Protein AF-A0A8B7JDW2-F1 (afdb_monomer_lite)

Structure (mmCIF, N/CA/C/O backbone):
data_AF-A0A8B7JDW2-F1
#
_entry.id   AF-A0A8B7JDW2-F1
#
loop_
_atom_site.group_PDB
_atom_site.id
_atom_site.type_symbol
_atom_site.label_atom_id
_atom_site.label_alt_id
_atom_site.label_comp_id
_atom_site.label_asym_id
_atom_site.label_entity_id
_atom_site.label_seq_id
_atom_site.pdbx_PDB_ins_code
_atom_site.Cartn_x
_atom_site.Cartn_y
_atom_site.Cartn_z
_atom_site.occupancy
_atom_site.B_iso_or_equiv
_atom_site.auth_seq_id
_atom_site.auth_comp_id
_atom_site.auth_asym_id
_atom_site.auth_atom_id
_atom_site.pdbx_PDB_model_num
ATOM 1 N N . MET A 1 1 ? 22.656 -20.714 40.664 1.00 52.75 1 MET A N 1
ATOM 2 C CA . MET A 1 1 ? 22.458 -19.448 39.926 1.00 52.75 1 MET A CA 1
ATOM 3 C C . MET A 1 1 ? 22.706 -19.731 38.458 1.00 52.75 1 MET A C 1
ATOM 5 O O . MET A 1 1 ? 23.852 -19.693 38.057 1.00 52.75 1 MET A O 1
ATOM 9 N N . ASN A 1 2 ? 21.692 -20.172 37.716 1.00 46.38 2 ASN A N 1
ATOM 10 C CA . ASN A 1 2 ? 21.763 -20.427 36.275 1.00 46.38 2 ASN A CA 1
ATOM 11 C C . ASN A 1 2 ? 20.364 -20.813 35.775 1.00 46.38 2 ASN A C 1
ATOM 13 O O . ASN A 1 2 ? 19.569 -21.358 36.537 1.00 46.38 2 ASN A O 1
ATOM 17 N N . SER A 1 3 ? 20.106 -20.519 34.502 1.00 46.62 3 SER A N 1
ATOM 18 C CA . SER A 1 3 ? 18.960 -20.930 33.669 1.00 46.62 3 SER A CA 1
ATOM 19 C C . SER A 1 3 ? 17.754 -19.994 33.531 1.00 46.62 3 SER A C 1
ATOM 21 O O . SER A 1 3 ? 17.095 -20.073 32.501 1.00 46.62 3 SER A O 1
ATOM 23 N N . LEU A 1 4 ? 17.486 -19.046 34.438 1.00 48.91 4 LEU A N 1
ATOM 24 C CA . LEU A 1 4 ? 16.345 -18.120 34.251 1.00 48.91 4 LEU A CA 1
ATOM 25 C C . LEU A 1 4 ? 16.654 -16.892 33.376 1.00 48.91 4 LEU A C 1
ATOM 27 O O . LEU A 1 4 ? 15.745 -16.321 32.783 1.00 48.91 4 LEU A O 1
A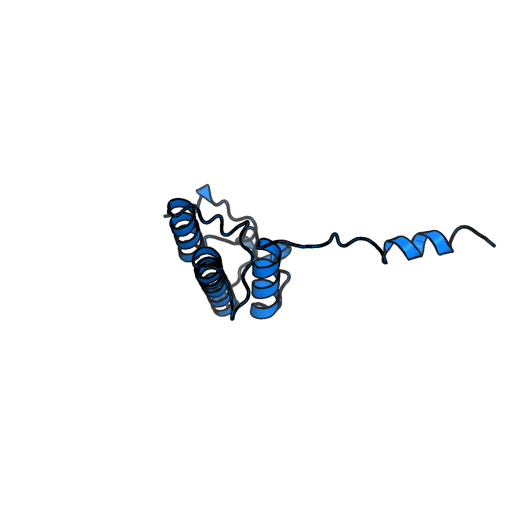TOM 31 N N . LEU A 1 5 ? 17.926 -16.515 33.223 1.00 47.38 5 LEU A N 1
ATOM 32 C CA . LEU A 1 5 ? 18.311 -15.360 32.397 1.00 47.38 5 LEU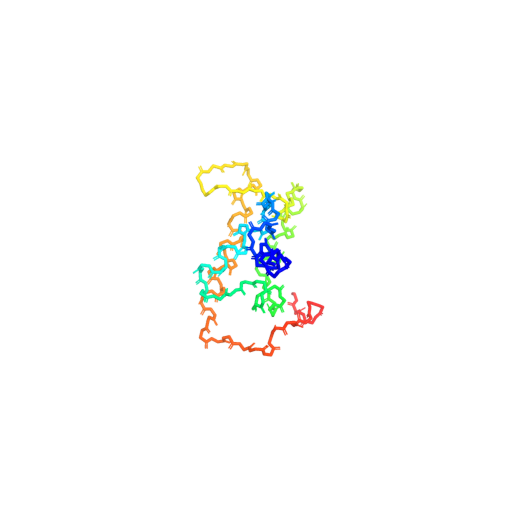 A CA 1
ATOM 33 C C . LEU A 1 5 ? 18.417 -15.678 30.896 1.00 47.38 5 LEU A C 1
ATOM 35 O O . LEU A 1 5 ? 18.497 -14.761 30.086 1.00 47.38 5 LEU A O 1
ATOM 39 N N . ALA A 1 6 ? 18.356 -16.953 30.500 1.00 45.66 6 ALA A N 1
ATOM 40 C CA . ALA A 1 6 ? 18.406 -17.343 29.089 1.00 45.66 6 ALA A CA 1
ATOM 41 C C . ALA A 1 6 ? 17.050 -17.199 28.367 1.00 45.66 6 ALA A C 1
ATOM 43 O O . ALA A 1 6 ? 17.015 -17.105 27.144 1.00 45.66 6 ALA A O 1
ATOM 44 N N . LEU A 1 7 ? 15.934 -17.128 29.102 1.00 45.38 7 LEU A N 1
ATOM 45 C CA . LEU A 1 7 ? 14.593 -16.977 28.517 1.00 45.38 7 LEU A CA 1
ATOM 46 C C . LEU A 1 7 ? 14.227 -15.522 28.186 1.00 45.38 7 LEU A C 1
ATOM 48 O O . LEU A 1 7 ? 13.323 -15.288 27.390 1.00 45.38 7 LEU A O 1
ATOM 52 N N . ALA A 1 8 ? 14.958 -14.540 28.725 1.00 45.28 8 ALA A N 1
ATOM 53 C CA . ALA A 1 8 ? 14.753 -13.127 28.399 1.00 45.28 8 ALA A CA 1
ATOM 54 C C . ALA A 1 8 ? 15.445 -12.698 27.088 1.00 45.28 8 ALA A C 1
ATOM 56 O O . ALA A 1 8 ? 15.109 -11.659 26.522 1.00 45.28 8 ALA A O 1
ATOM 57 N N . ALA A 1 9 ? 16.374 -13.505 26.564 1.00 44.00 9 ALA A N 1
ATOM 58 C CA . ALA A 1 9 ? 17.123 -13.198 25.342 1.00 44.00 9 ALA A CA 1
ATOM 59 C C . ALA A 1 9 ? 16.398 -13.596 24.040 1.00 44.00 9 ALA A C 1
ATOM 61 O O . ALA A 1 9 ? 16.884 -13.289 22.953 1.00 44.00 9 ALA A O 1
ATOM 62 N N . LEU A 1 10 ? 15.216 -14.219 24.116 1.00 47.09 10 LEU A N 1
ATOM 63 C CA . LEU A 1 10 ? 14.396 -14.508 22.930 1.00 47.09 10 LEU A CA 1
ATOM 64 C C . LEU A 1 10 ? 13.641 -13.280 22.391 1.00 47.09 10 LEU A C 1
ATOM 66 O O . LEU A 1 10 ? 13.083 -13.343 21.301 1.00 47.09 10 LEU A O 1
ATOM 70 N N . PHE A 1 11 ? 13.684 -12.142 23.090 1.00 50.97 11 PHE A N 1
ATOM 71 C CA . PHE A 1 11 ? 13.132 -10.875 22.595 1.00 50.97 11 PHE A CA 1
ATOM 72 C C . PHE A 1 11 ? 14.153 -9.971 21.881 1.00 50.97 11 PHE A C 1
ATOM 74 O O . PHE A 1 11 ? 13.801 -8.864 21.484 1.00 50.97 11 PHE A O 1
ATOM 81 N N . ALA A 1 12 ? 15.394 -10.430 21.669 1.00 49.12 12 ALA A N 1
ATOM 82 C CA . ALA A 1 12 ? 16.469 -9.596 21.118 1.00 49.12 12 ALA A CA 1
ATOM 83 C C . ALA A 1 12 ? 16.998 -10.013 19.728 1.00 49.12 12 ALA A C 1
ATOM 85 O O . ALA A 1 12 ? 17.901 -9.360 19.215 1.00 49.12 12 ALA A O 1
ATOM 86 N N . GLY A 1 13 ? 16.467 -11.055 19.077 1.00 48.47 13 GLY A N 1
ATOM 87 C CA . GLY A 1 13 ? 17.114 -11.592 17.869 1.00 48.47 13 GLY A CA 1
ATOM 88 C C . GLY A 1 13 ? 16.193 -12.317 16.900 1.00 48.47 13 GLY A C 1
ATOM 89 O O . GLY A 1 13 ? 16.398 -13.497 16.639 1.00 48.47 13 GLY A O 1
ATOM 90 N N . GLY A 1 14 ? 15.177 -11.640 16.361 1.00 48.59 14 GLY A N 1
ATOM 91 C CA . GLY A 1 14 ? 14.231 -12.330 15.484 1.00 48.59 14 GLY A CA 1
ATOM 92 C C . GLY A 1 14 ? 13.258 -11.464 14.699 1.00 48.59 14 GLY A C 1
ATOM 93 O O . GLY A 1 14 ? 12.088 -11.814 14.619 1.00 48.59 14 GLY A O 1
ATOM 94 N N . MET A 1 15 ? 13.705 -10.372 14.078 1.00 38.59 15 MET A N 1
ATOM 95 C CA . MET A 1 15 ? 13.065 -9.933 12.835 1.00 38.59 15 MET A CA 1
ATOM 96 C C . MET A 1 15 ? 14.109 -9.989 11.733 1.00 38.59 15 MET A C 1
ATOM 98 O O . MET A 1 15 ? 14.965 -9.120 11.594 1.00 38.59 15 MET A O 1
ATOM 102 N N . VAL A 1 16 ? 14.042 -11.125 11.040 1.00 43.00 16 VAL A N 1
ATOM 103 C CA . VAL A 1 16 ? 14.476 -11.397 9.672 1.00 43.00 16 VAL A CA 1
ATOM 104 C C . VAL A 1 16 ? 14.718 -10.109 8.903 1.00 43.00 16 VAL A C 1
ATOM 106 O O . VAL A 1 16 ? 13.874 -9.217 8.904 1.00 43.00 16 VAL A O 1
ATOM 109 N N . ALA A 1 17 ? 15.849 -10.029 8.215 1.00 35.12 17 ALA A N 1
ATOM 110 C CA . ALA A 1 17 ? 16.124 -8.942 7.300 1.00 35.12 17 ALA A CA 1
ATOM 111 C C . ALA A 1 17 ? 14.951 -8.784 6.308 1.00 35.12 17 ALA A C 1
ATOM 113 O O . ALA A 1 17 ? 14.821 -9.576 5.376 1.00 35.12 17 ALA A O 1
ATOM 114 N N . VAL A 1 18 ? 14.069 -7.797 6.509 1.00 44.81 18 VAL A N 1
ATOM 115 C CA . VAL A 1 18 ? 12.964 -7.528 5.577 1.00 44.81 18 VAL A CA 1
ATOM 116 C C . VAL A 1 18 ? 13.533 -6.697 4.437 1.00 44.81 18 VAL A C 1
ATOM 118 O O . VAL A 1 18 ? 13.402 -5.479 4.389 1.00 44.81 18 VAL A O 1
ATOM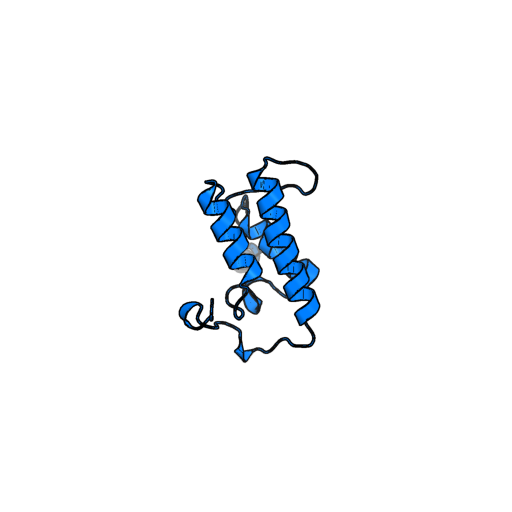 121 N N . HIS A 1 19 ? 14.209 -7.379 3.522 1.00 43.19 19 HIS A N 1
ATOM 122 C CA . HIS A 1 19 ? 14.583 -6.839 2.221 1.00 43.19 19 HIS A CA 1
ATOM 123 C C . HIS A 1 19 ? 13.412 -7.026 1.233 1.00 43.19 19 HIS A C 1
ATOM 125 O O . HIS A 1 19 ? 13.599 -7.673 0.209 1.00 43.19 19 HIS A O 1
ATOM 131 N N . GLY A 1 20 ? 12.189 -6.535 1.523 1.00 48.91 20 GLY A N 1
ATOM 132 C CA . GLY A 1 20 ? 11.065 -6.698 0.572 1.00 48.91 20 GLY A CA 1
ATOM 133 C C . GLY A 1 20 ? 10.050 -5.549 0.424 1.00 48.91 20 GLY A C 1
ATOM 134 O O . GLY A 1 20 ? 9.585 -4.996 1.419 1.00 48.91 20 GLY A O 1
ATOM 135 N N . ASN A 1 21 ? 9.646 -5.303 -0.833 1.00 72.69 21 ASN A N 1
ATOM 136 C CA . ASN A 1 21 ? 8.545 -4.468 -1.366 1.00 72.69 21 ASN A CA 1
ATOM 137 C C . ASN A 1 21 ? 7.226 -4.427 -0.560 1.00 72.69 21 ASN A C 1
ATOM 139 O O . ASN A 1 21 ? 6.567 -3.397 -0.488 1.00 72.69 21 ASN A O 1
ATOM 143 N N . LEU A 1 22 ? 6.830 -5.531 0.080 1.00 83.75 22 LEU A N 1
ATOM 144 C CA . LEU A 1 22 ? 5.559 -5.603 0.801 1.00 83.75 22 LEU A CA 1
ATOM 145 C C . LEU A 1 22 ? 5.720 -4.956 2.178 1.00 83.75 22 LEU A C 1
ATOM 147 O O . LEU A 1 22 ? 4.763 -4.443 2.757 1.00 83.75 22 LEU A O 1
ATOM 151 N N . GLY A 1 23 ? 6.957 -4.951 2.683 1.00 85.62 23 GLY A N 1
ATOM 152 C CA . GLY A 1 23 ? 7.354 -4.216 3.872 1.00 85.62 23 GLY A CA 1
ATOM 153 C C . GLY A 1 23 ? 7.244 -2.706 3.675 1.00 85.62 23 GLY A C 1
ATOM 154 O O . GLY A 1 23 ? 6.831 -2.015 4.605 1.00 85.62 23 GLY A O 1
ATOM 155 N N . ASP A 1 24 ? 7.537 -2.196 2.474 1.00 85.88 24 ASP A N 1
ATOM 156 C CA . ASP A 1 24 ? 7.400 -0.768 2.163 1.00 85.88 24 ASP A CA 1
ATOM 157 C C . ASP A 1 24 ? 5.923 -0.350 2.148 1.00 85.88 24 ASP A C 1
ATOM 159 O O . ASP A 1 24 ? 5.556 0.622 2.818 1.00 85.88 24 ASP A O 1
ATOM 163 N N . LEU A 1 25 ? 5.049 -1.147 1.523 1.00 89.94 25 LEU A N 1
ATOM 164 C CA . LEU A 1 25 ? 3.600 -0.945 1.602 1.00 89.94 25 LEU A CA 1
ATOM 165 C C . LEU A 1 25 ? 3.079 -1.039 3.046 1.00 89.94 25 LEU A C 1
ATOM 167 O O . LEU A 1 25 ? 2.318 -0.179 3.498 1.00 89.94 25 LEU A O 1
ATOM 171 N N . GLN A 1 26 ? 3.494 -2.063 3.800 1.00 92.38 26 GLN A N 1
ATOM 172 C CA . GLN A 1 26 ? 3.106 -2.232 5.203 1.00 92.38 26 GLN A CA 1
ATOM 173 C C . GLN A 1 26 ? 3.506 -1.016 6.045 1.00 92.38 26 GLN A C 1
ATOM 175 O O . GLN A 1 26 ? 2.694 -0.540 6.847 1.00 92.38 26 GLN A O 1
ATOM 180 N N . ARG A 1 27 ? 4.739 -0.523 5.879 1.00 91.44 27 ARG A N 1
ATOM 181 C CA . ARG A 1 27 ? 5.246 0.665 6.574 1.00 91.44 27 ARG A CA 1
ATOM 182 C C . ARG A 1 27 ? 4.399 1.879 6.215 1.00 91.44 27 ARG A C 1
ATOM 184 O O . ARG A 1 27 ? 3.838 2.503 7.113 1.00 91.44 27 ARG A O 1
ATOM 191 N N . MET A 1 28 ? 4.208 2.129 4.920 1.00 92.12 28 MET A N 1
ATOM 192 C CA . MET A 1 28 ? 3.437 3.263 4.418 1.00 92.12 28 MET A CA 1
ATOM 193 C C . MET A 1 28 ? 2.004 3.272 4.953 1.00 92.12 28 MET A C 1
ATOM 195 O O . MET A 1 28 ? 1.539 4.300 5.448 1.00 92.12 28 MET A O 1
ATOM 199 N N . ILE A 1 29 ? 1.298 2.138 4.903 1.00 94.00 29 ILE A N 1
ATOM 200 C CA . ILE A 1 29 ? -0.061 2.034 5.447 1.00 94.00 29 ILE A CA 1
ATOM 201 C C . ILE A 1 29 ? -0.042 2.265 6.960 1.00 94.00 29 ILE A C 1
ATOM 203 O O . ILE A 1 29 ? -0.895 2.996 7.466 1.00 94.00 29 ILE A O 1
ATOM 207 N N . THR A 1 30 ? 0.906 1.669 7.687 1.00 95.19 30 THR A N 1
ATOM 208 C CA . THR A 1 30 ? 0.970 1.786 9.153 1.00 95.19 30 THR A CA 1
ATOM 209 C C . THR A 1 30 ? 1.176 3.236 9.584 1.00 95.19 30 THR A C 1
ATOM 211 O O . THR A 1 30 ? 0.415 3.736 10.411 1.00 95.19 30 THR A O 1
ATOM 214 N N . GLU A 1 31 ? 2.130 3.934 8.969 1.00 93.88 31 GLU A N 1
ATOM 215 C CA . GLU A 1 31 ? 2.411 5.353 9.223 1.00 93.88 31 GLU A CA 1
ATOM 216 C C . GLU A 1 31 ? 1.226 6.244 8.835 1.00 93.88 31 GLU A C 1
ATOM 218 O O . GLU A 1 31 ? 0.813 7.121 9.590 1.00 93.88 31 GLU A O 1
ATOM 223 N N . THR A 1 32 ? 0.626 5.984 7.675 1.00 93.25 32 THR A N 1
ATOM 224 C CA . THR A 1 32 ? -0.452 6.812 7.124 1.00 93.25 32 THR A CA 1
ATOM 225 C C . THR A 1 32 ? -1.768 6.666 7.895 1.00 93.25 32 THR A C 1
ATOM 227 O O . THR A 1 32 ? -2.563 7.606 7.960 1.00 93.25 32 THR A O 1
ATOM 230 N N . THR A 1 33 ? -2.034 5.480 8.446 1.00 94.06 33 THR A N 1
ATOM 231 C CA . THR A 1 33 ? -3.313 5.150 9.096 1.00 94.06 33 THR A CA 1
ATOM 232 C C . THR A 1 33 ? -3.244 5.118 10.621 1.00 94.06 33 THR A C 1
ATOM 234 O O . THR A 1 33 ? -4.292 5.056 11.265 1.00 94.06 33 THR A O 1
ATOM 237 N N . GLY A 1 34 ? -2.040 5.114 11.202 1.00 95.25 34 GLY A N 1
ATOM 238 C CA . GLY A 1 34 ? -1.825 4.964 12.642 1.00 95.25 34 GLY A CA 1
ATOM 239 C C . GLY A 1 34 ? -2.239 3.595 13.195 1.00 95.25 34 GLY A C 1
ATOM 240 O O . GLY A 1 34 ? -2.501 3.472 14.390 1.00 95.25 34 GLY A O 1
ATOM 241 N N . ARG A 1 35 ? -2.368 2.566 12.345 1.00 93.94 35 ARG A N 1
ATOM 242 C CA . ARG A 1 35 ? -2.797 1.213 12.739 1.00 93.94 35 ARG A CA 1
ATOM 243 C C . ARG A 1 35 ? -1.904 0.150 12.105 1.00 93.94 35 ARG A C 1
ATOM 245 O O . ARG A 1 35 ? -1.512 0.325 10.954 1.00 93.94 35 ARG A O 1
ATOM 252 N N . PRO A 1 36 ? -1.644 -0.985 12.782 1.00 94.81 36 PRO A N 1
ATOM 253 C CA . PRO A 1 36 ? -0.844 -2.062 12.204 1.00 94.81 36 PRO A CA 1
ATOM 254 C C . PRO A 1 36 ? -1.447 -2.565 10.885 1.00 94.81 36 PRO A C 1
ATOM 256 O O . PRO A 1 36 ? -2.544 -3.137 10.878 1.00 94.81 36 PRO A O 1
ATOM 259 N N . ALA A 1 37 ? -0.735 -2.364 9.769 1.00 93.50 37 ALA A N 1
ATOM 260 C CA . ALA A 1 37 ? -1.295 -2.604 8.439 1.00 93.50 37 ALA A CA 1
ATOM 261 C C . ALA A 1 37 ? -1.728 -4.057 8.216 1.00 93.50 37 ALA A C 1
ATOM 263 O O . ALA A 1 37 ? -2.826 -4.309 7.724 1.00 93.50 37 ALA A O 1
ATOM 264 N N . VAL A 1 38 ? -0.909 -5.016 8.654 1.00 91.69 38 VAL A N 1
ATOM 265 C CA . VAL A 1 38 ? -1.195 -6.449 8.494 1.00 91.69 38 VAL A CA 1
ATOM 266 C C . VAL A 1 38 ? -2.478 -6.851 9.229 1.00 91.69 38 VAL A C 1
ATOM 268 O O . VAL A 1 38 ? -3.305 -7.574 8.683 1.00 91.69 38 VAL A O 1
ATOM 271 N N . LEU A 1 39 ? -2.693 -6.339 10.443 1.00 91.06 39 LEU A N 1
ATOM 272 C CA . LEU A 1 39 ? -3.836 -6.728 11.278 1.00 91.06 39 LEU A CA 1
ATOM 273 C C . LEU A 1 39 ? -5.151 -6.065 10.853 1.00 91.06 39 LEU A C 1
ATOM 275 O O . LEU A 1 39 ? -6.231 -6.613 11.084 1.00 91.06 39 LEU A O 1
ATOM 279 N N . HIS A 1 40 ? -5.074 -4.865 10.279 1.00 92.38 40 HIS A N 1
ATOM 280 C CA . HIS A 1 40 ? -6.255 -4.060 9.976 1.00 92.38 40 HIS A CA 1
ATOM 281 C C . HIS A 1 40 ? -6.610 -4.018 8.495 1.00 92.38 40 HIS A C 1
ATOM 283 O O . HIS A 1 40 ? -7.794 -3.900 8.187 1.00 92.38 40 HIS A O 1
ATOM 289 N N . TYR A 1 41 ? -5.623 -4.117 7.602 1.00 91.44 41 TYR A N 1
ATOM 290 C CA . TYR A 1 41 ? -5.789 -3.787 6.187 1.00 91.44 41 TYR A CA 1
ATOM 291 C C . TYR A 1 41 ? -5.396 -4.899 5.208 1.00 91.44 41 TYR A C 1
ATOM 293 O O . TYR A 1 41 ? -5.859 -4.847 4.074 1.00 91.44 41 TYR A O 1
ATOM 301 N N . ALA A 1 42 ? -4.654 -5.940 5.622 1.00 88.19 42 ALA A N 1
ATOM 302 C CA . ALA A 1 42 ? -4.238 -7.029 4.718 1.00 88.19 42 ALA A CA 1
ATOM 303 C C . ALA A 1 42 ? -5.408 -7.710 3.983 1.00 88.19 42 ALA A C 1
ATOM 305 O O . ALA A 1 42 ? -5.282 -8.101 2.826 1.00 88.19 42 ALA A O 1
ATOM 306 N N . PHE A 1 43 ? -6.564 -7.813 4.643 1.00 86.81 43 PHE A N 1
ATOM 307 C CA . PHE A 1 43 ? -7.779 -8.414 4.087 1.00 86.81 43 PHE A CA 1
ATOM 308 C C . PHE A 1 43 ? -8.993 -7.496 4.261 1.00 86.81 43 PHE A C 1
ATOM 310 O O . PHE A 1 43 ? -10.084 -7.956 4.598 1.00 86.81 43 PHE A O 1
ATOM 317 N N . TYR A 1 44 ? -8.797 -6.183 4.135 1.00 88.56 44 TYR A N 1
ATOM 318 C CA . TYR A 1 44 ? -9.853 -5.212 4.402 1.00 88.56 44 TYR A CA 1
ATOM 319 C C . TYR A 1 44 ? -10.618 -4.823 3.138 1.00 88.56 44 TYR A C 1
ATOM 321 O O . TYR A 1 44 ? -10.088 -4.128 2.275 1.00 88.56 44 TYR A O 1
ATOM 329 N N . GLY A 1 45 ? -11.887 -5.227 3.061 1.00 85.19 45 GLY A N 1
ATOM 330 C CA . GLY A 1 45 ? -12.804 -4.826 1.991 1.00 85.19 45 GLY A CA 1
ATOM 331 C C . GLY A 1 45 ? -12.272 -5.048 0.564 1.00 85.19 45 GLY A C 1
ATOM 332 O O . GLY A 1 45 ? -11.518 -5.982 0.276 1.00 85.19 45 GLY A O 1
ATOM 333 N N . CYS A 1 46 ? -12.684 -4.158 -0.340 1.00 81.75 46 CYS A N 1
ATOM 334 C CA . CYS A 1 46 ? -12.332 -4.173 -1.759 1.00 81.75 46 CYS A CA 1
ATOM 335 C C . CYS A 1 46 ? -11.626 -2.864 -2.118 1.00 81.75 46 CYS A C 1
ATOM 337 O O . CYS A 1 46 ? -12.218 -1.793 -1.989 1.00 81.75 46 CYS A O 1
ATOM 339 N N . CYS A 1 47 ? -10.377 -2.942 -2.571 1.00 83.50 47 CYS A N 1
ATOM 340 C CA . CYS A 1 47 ? -9.572 -1.784 -2.950 1.00 83.50 47 CYS A CA 1
ATOM 341 C C . CYS A 1 47 ? -9.371 -1.801 -4.467 1.00 83.50 47 CYS A C 1
ATOM 343 O O . CYS A 1 47 ? -8.246 -1.896 -4.942 1.00 83.50 47 CYS A O 1
ATOM 345 N N . GLN A 1 48 ? -10.476 -1.702 -5.214 1.00 85.00 48 GLN A N 1
ATOM 346 C CA . GLN A 1 48 ? -10.517 -1.886 -6.673 1.00 85.00 48 GLN A CA 1
ATOM 347 C C . GLN A 1 48 ? -9.443 -1.085 -7.417 1.00 85.00 48 GLN A C 1
ATOM 349 O O . GLN A 1 48 ? -8.818 -1.601 -8.334 1.00 85.00 48 GLN A O 1
ATOM 354 N N . GLN A 1 49 ? -9.200 0.164 -7.006 1.00 88.56 49 GLN A N 1
ATOM 355 C CA . GLN A 1 49 ? -8.199 1.013 -7.648 1.00 88.56 49 GLN A CA 1
ATOM 356 C C . GLN A 1 49 ? -6.775 0.459 -7.497 1.00 88.56 49 GLN A C 1
ATOM 358 O O . GLN A 1 49 ? -5.992 0.554 -8.438 1.00 88.56 49 GLN A O 1
ATOM 363 N N . HIS A 1 50 ? -6.446 -0.101 -6.330 1.00 90.69 50 HIS A N 1
ATOM 364 C CA . HIS A 1 50 ? -5.143 -0.716 -6.063 1.00 90.69 50 HIS A CA 1
ATOM 365 C C . HIS A 1 50 ? -5.021 -2.060 -6.776 1.00 90.69 50 HIS A C 1
ATOM 367 O O . HIS A 1 50 ? -4.037 -2.271 -7.480 1.00 90.69 50 HIS A O 1
ATOM 373 N N . ASP A 1 51 ? -6.062 -2.894 -6.685 1.00 87.56 51 ASP A N 1
ATOM 374 C CA . ASP A 1 51 ? -6.130 -4.193 -7.363 1.00 87.56 51 ASP A CA 1
ATOM 375 C C . ASP A 1 51 ? -5.927 -4.007 -8.889 1.00 87.56 51 ASP A C 1
ATOM 377 O O . ASP A 1 51 ? -5.055 -4.634 -9.489 1.00 87.56 51 ASP A O 1
ATOM 381 N N . ALA A 1 52 ? -6.617 -3.037 -9.505 1.00 91.31 52 ALA A N 1
ATOM 382 C CA . ALA A 1 52 ? -6.460 -2.703 -10.924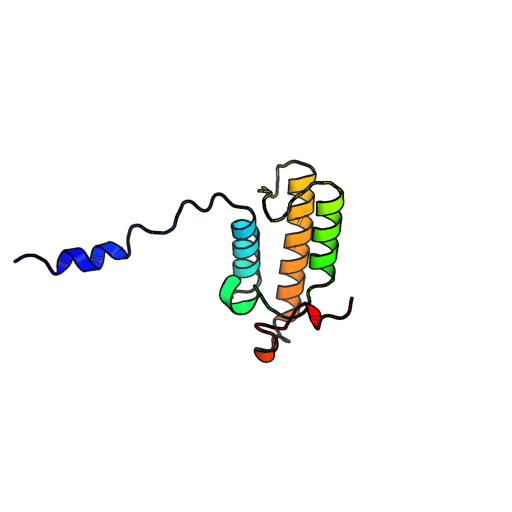 1.00 91.31 52 ALA A CA 1
ATOM 383 C C . ALA A 1 52 ? -5.068 -2.143 -11.279 1.00 91.31 52 ALA A C 1
ATOM 385 O O . ALA A 1 52 ? -4.555 -2.408 -12.368 1.00 91.31 52 ALA A O 1
ATOM 386 N N . CYS A 1 53 ? -4.455 -1.368 -10.378 1.00 93.06 53 CYS A N 1
ATOM 387 C CA . CYS A 1 53 ? -3.112 -0.816 -10.569 1.00 93.06 53 CYS A CA 1
ATOM 388 C C . CYS A 1 53 ? -2.064 -1.936 -10.609 1.00 93.06 53 CYS A C 1
ATOM 390 O O . CYS A 1 53 ? -1.256 -2.008 -11.536 1.00 93.06 53 CYS A O 1
ATOM 392 N N . TYR A 1 54 ? -2.139 -2.865 -9.652 1.00 91.00 54 TYR A N 1
ATOM 393 C CA . TYR A 1 54 ? -1.270 -4.038 -9.596 1.00 91.00 54 TYR A CA 1
ATOM 394 C C . TYR A 1 54 ? -1.461 -4.950 -10.813 1.00 91.00 54 TYR A C 1
ATOM 396 O O . TYR A 1 54 ? -0.476 -5.375 -11.414 1.00 91.00 54 TYR A O 1
ATOM 404 N N . ASP A 1 55 ? -2.703 -5.189 -11.240 1.00 91.94 55 ASP A N 1
ATOM 405 C CA . ASP A 1 55 ? -2.978 -5.952 -12.461 1.00 91.94 55 ASP A CA 1
ATOM 406 C C . ASP A 1 55 ? -2.392 -5.274 -13.709 1.00 91.94 55 ASP A C 1
ATOM 408 O O . ASP A 1 55 ? -1.894 -5.942 -14.617 1.00 91.94 55 ASP A O 1
ATOM 412 N N . GLY A 1 56 ? -2.428 -3.940 -13.773 1.00 94.38 56 GLY A N 1
ATOM 413 C CA . GLY A 1 56 ? -1.758 -3.155 -14.811 1.00 94.38 56 GLY A CA 1
ATOM 414 C C . GLY A 1 56 ? -0.252 -3.409 -14.845 1.00 94.38 56 GLY A C 1
ATOM 415 O O . GLY A 1 56 ? 0.296 -3.725 -15.899 1.00 94.38 56 GLY A O 1
ATOM 416 N N . LEU A 1 57 ? 0.402 -3.348 -13.687 1.00 93.69 57 LEU A N 1
ATOM 417 C CA . LEU A 1 57 ? 1.841 -3.584 -13.556 1.00 93.69 57 LEU A CA 1
ATOM 418 C C . LEU A 1 57 ? 2.253 -5.002 -13.950 1.00 93.69 57 LEU A C 1
ATOM 420 O O . LEU A 1 57 ? 3.229 -5.176 -14.686 1.00 93.69 57 LEU A O 1
ATOM 424 N N . LEU A 1 58 ? 1.463 -6.005 -13.564 1.00 92.88 58 LEU A N 1
ATOM 425 C CA . LEU A 1 58 ? 1.717 -7.395 -13.938 1.00 92.88 58 LEU A CA 1
ATOM 426 C C . LEU A 1 58 ? 1.701 -7.598 -15.461 1.00 92.88 58 LEU A C 1
ATOM 428 O O . LEU A 1 58 ? 2.533 -8.344 -15.983 1.00 92.88 58 LEU A O 1
ATOM 432 N N . ARG A 1 59 ? 0.837 -6.886 -16.205 1.00 93.19 59 ARG A N 1
ATOM 433 C CA . ARG A 1 59 ? 0.831 -6.924 -17.685 1.00 93.19 59 ARG A CA 1
ATOM 434 C C . ARG A 1 59 ? 2.134 -6.398 -18.297 1.00 93.19 59 ARG A C 1
ATOM 436 O O . ARG A 1 59 ? 2.522 -6.849 -19.371 1.00 93.19 59 ARG A O 1
ATOM 443 N N . HIS A 1 60 ? 2.832 -5.505 -17.599 1.00 92.88 60 HIS A N 1
ATOM 444 C CA . HIS A 1 60 ? 4.142 -4.976 -17.987 1.00 92.88 60 HIS A CA 1
ATOM 445 C C . HIS A 1 60 ? 5.322 -5.757 -17.389 1.00 92.88 60 HIS A C 1
ATOM 447 O O . HIS A 1 60 ? 6.461 -5.307 -17.484 1.00 92.88 60 HIS A O 1
ATOM 453 N N . ARG A 1 61 ? 5.074 -6.943 -16.813 1.00 92.12 61 ARG A N 1
ATOM 454 C CA . ARG A 1 61 ? 6.079 -7.776 -16.127 1.00 92.12 61 ARG A CA 1
ATOM 455 C C . ARG A 1 61 ? 6.718 -7.099 -14.908 1.00 92.12 61 ARG A C 1
ATOM 457 O O . ARG A 1 61 ? 7.811 -7.483 -14.506 1.00 92.12 61 ARG A O 1
ATOM 464 N N . CYS A 1 62 ? 6.025 -6.136 -14.307 1.00 91.12 62 CYS A N 1
ATOM 465 C CA . CYS A 1 62 ? 6.389 -5.577 -13.014 1.00 91.12 62 CYS A CA 1
ATOM 466 C C . CYS A 1 62 ? 5.614 -6.332 -11.928 1.00 91.12 62 CYS A C 1
ATOM 468 O O . CYS A 1 62 ? 4.385 -6.252 -11.866 1.00 91.12 62 CYS A O 1
ATOM 470 N N . ASP A 1 63 ? 6.312 -7.063 -11.062 1.00 88.62 63 ASP A N 1
ATOM 471 C CA . ASP A 1 63 ? 5.689 -7.657 -9.880 1.00 88.62 63 ASP A CA 1
ATOM 472 C C . ASP A 1 63 ? 5.799 -6.669 -8.717 1.00 88.62 63 ASP A C 1
ATOM 474 O O . ASP A 1 63 ? 6.771 -6.686 -7.967 1.00 88.62 63 ASP A O 1
ATOM 478 N N . ALA A 1 64 ? 4.798 -5.796 -8.564 1.00 86.50 64 ALA A N 1
ATOM 479 C CA . ALA A 1 64 ? 4.759 -4.796 -7.491 1.00 86.50 64 ALA A CA 1
ATOM 480 C C . ALA A 1 64 ? 4.900 -5.421 -6.090 1.00 86.50 64 ALA A C 1
ATOM 482 O O . ALA A 1 64 ? 5.454 -4.801 -5.190 1.00 86.50 64 ALA A O 1
ATOM 483 N N . LYS A 1 65 ? 4.490 -6.693 -5.933 1.00 86.25 65 LYS A N 1
ATOM 484 C CA . LYS A 1 65 ? 4.683 -7.491 -4.712 1.00 86.25 65 LYS A CA 1
ATOM 485 C C . LYS A 1 65 ? 6.092 -8.077 -4.582 1.00 86.25 65 LYS A C 1
ATOM 487 O O . LYS A 1 65 ? 6.333 -8.904 -3.694 1.00 86.25 65 LYS A O 1
ATOM 492 N N . ARG A 1 66 ? 7.033 -7.674 -5.435 1.00 86.19 66 ARG A N 1
ATOM 493 C CA . ARG A 1 66 ? 8.476 -7.978 -5.394 1.00 86.19 66 ARG A CA 1
ATOM 494 C C . ARG A 1 66 ? 9.362 -6.738 -5.550 1.00 86.19 66 ARG A C 1
ATOM 496 O O . ARG A 1 66 ? 10.471 -6.756 -5.022 1.00 86.19 66 ARG A O 1
ATOM 503 N N . GLU A 1 67 ? 8.860 -5.663 -6.153 1.00 83.38 67 GLU A N 1
ATOM 504 C CA . GLU A 1 67 ? 9.608 -4.430 -6.440 1.00 83.38 67 GLU A CA 1
ATOM 505 C C . GLU A 1 67 ? 9.900 -3.545 -5.222 1.00 83.38 67 GLU A C 1
ATOM 507 O O . GLU A 1 67 ? 9.002 -2.964 -4.618 1.00 83.38 67 GLU A O 1
ATOM 512 N N . HIS A 1 68 ? 11.177 -3.348 -4.903 1.00 82.12 68 HIS A N 1
ATOM 513 C CA . HIS A 1 68 ? 11.564 -2.277 -3.989 1.00 82.12 68 HIS A CA 1
ATOM 514 C C . HIS A 1 68 ? 11.586 -0.931 -4.690 1.00 82.12 68 HIS A C 1
ATOM 516 O O . HIS A 1 68 ? 12.143 -0.793 -5.779 1.00 82.12 68 HIS A O 1
ATOM 522 N N . TYR A 1 69 ? 11.089 0.092 -4.006 1.00 76.38 69 TYR A N 1
ATOM 523 C CA . TYR A 1 69 ? 11.145 1.454 -4.502 1.00 76.38 69 TYR A CA 1
ATOM 524 C C . TYR A 1 69 ? 11.668 2.412 -3.434 1.00 76.38 69 TYR A C 1
ATOM 526 O O . TYR A 1 69 ? 11.361 2.301 -2.248 1.00 76.38 69 TYR A O 1
ATOM 534 N N . ARG A 1 70 ? 12.475 3.383 -3.867 1.00 74.62 70 ARG A N 1
ATOM 535 C CA . ARG A 1 70 ? 12.781 4.581 -3.085 1.00 74.62 70 ARG A CA 1
ATOM 536 C C . ARG A 1 70 ? 12.038 5.740 -3.724 1.00 74.62 70 ARG A C 1
ATOM 538 O O . ARG A 1 70 ? 11.981 5.845 -4.942 1.00 74.62 70 ARG A O 1
ATOM 545 N N . TYR A 1 71 ? 11.468 6.604 -2.894 1.00 61.03 71 TYR A N 1
ATOM 546 C CA . TYR A 1 71 ? 10.594 7.687 -3.347 1.00 61.03 71 TYR A CA 1
ATOM 547 C C . TYR A 1 71 ? 11.276 8.635 -4.359 1.00 61.03 71 TYR A C 1
ATOM 549 O O . TYR A 1 71 ? 10.602 9.183 -5.223 1.00 61.03 71 TYR A O 1
ATOM 557 N N . ASP A 1 72 ? 12.609 8.735 -4.314 1.00 64.62 72 ASP A N 1
ATOM 558 C CA . ASP A 1 72 ? 13.394 9.637 -5.166 1.00 64.62 72 ASP A CA 1
ATOM 559 C C . ASP A 1 72 ? 14.189 8.925 -6.278 1.00 64.62 72 ASP A C 1
ATOM 561 O O . ASP A 1 72 ? 14.865 9.587 -7.064 1.00 64.62 72 ASP A O 1
ATOM 565 N N . GLN A 1 73 ? 14.188 7.584 -6.325 1.00 68.81 73 GLN A N 1
ATOM 566 C CA . GLN A 1 73 ? 15.042 6.801 -7.232 1.00 68.81 73 GLN A CA 1
ATOM 567 C C . GLN A 1 73 ? 14.443 5.419 -7.527 1.00 68.81 73 GLN A C 1
ATOM 569 O O . GLN A 1 73 ? 14.070 4.688 -6.607 1.00 68.81 73 GLN A O 1
ATOM 574 N N . GLY A 1 74 ? 14.441 4.997 -8.794 1.00 77.88 74 GLY A N 1
ATOM 575 C CA . GLY A 1 74 ? 14.034 3.638 -9.148 1.00 77.88 74 GLY A CA 1
ATOM 576 C C . GLY A 1 74 ? 13.845 3.396 -10.640 1.00 77.88 74 GLY A C 1
ATOM 577 O O . GLY A 1 74 ? 13.947 4.306 -11.459 1.00 77.88 74 GLY A O 1
ATOM 578 N N . SER A 1 75 ? 13.569 2.135 -10.980 1.00 88.69 75 SER A N 1
ATOM 579 C CA . SER A 1 75 ? 13.090 1.745 -12.305 1.00 88.69 75 SER A CA 1
ATOM 580 C C . SER A 1 75 ? 11.668 2.267 -12.540 1.00 88.69 75 SER A C 1
ATOM 582 O O . SER A 1 75 ? 10.960 2.644 -11.605 1.00 88.69 75 SER A O 1
ATOM 584 N N . TRP A 1 76 ? 11.210 2.206 -13.789 1.00 89.12 76 TRP A N 1
ATOM 585 C CA . TRP A 1 76 ? 9.811 2.483 -14.118 1.00 89.12 76 TRP A CA 1
ATOM 586 C C . TRP A 1 76 ? 8.834 1.606 -13.306 1.00 89.12 76 TRP A C 1
ATOM 588 O O . TRP A 1 76 ? 7.843 2.113 -12.783 1.00 89.12 76 TRP A O 1
ATOM 598 N N . CYS A 1 77 ? 9.154 0.316 -13.113 1.00 90.44 77 CYS A N 1
ATOM 599 C CA . CYS A 1 77 ? 8.362 -0.587 -12.269 1.00 90.44 77 CYS A CA 1
ATOM 600 C C . CYS A 1 77 ? 8.329 -0.127 -10.806 1.00 90.44 77 CYS A C 1
ATOM 602 O O . CYS A 1 77 ? 7.264 -0.121 -10.191 1.00 90.44 77 CYS A O 1
ATOM 604 N N . ALA A 1 78 ? 9.474 0.278 -10.253 1.00 89.25 78 ALA A N 1
ATOM 605 C CA . ALA A 1 78 ? 9.569 0.759 -8.879 1.00 89.25 78 ALA A CA 1
ATOM 606 C C . ALA A 1 78 ? 8.736 2.036 -8.676 1.00 89.25 78 ALA A C 1
ATOM 608 O O . ALA A 1 78 ? 7.968 2.136 -7.719 1.00 89.25 78 ALA A O 1
ATOM 609 N N . GLN A 1 79 ? 8.836 2.990 -9.604 1.00 88.75 79 GLN A N 1
ATOM 610 C CA . GLN A 1 79 ? 8.121 4.262 -9.516 1.00 88.75 79 GLN A CA 1
ATOM 611 C C . GLN A 1 79 ? 6.601 4.072 -9.569 1.00 88.75 79 GLN A C 1
ATOM 613 O O . GLN A 1 79 ? 5.889 4.591 -8.711 1.00 88.75 79 GLN A O 1
ATOM 618 N N . LEU A 1 80 ? 6.094 3.265 -10.504 1.00 90.75 80 LEU A N 1
ATOM 619 C CA . LEU A 1 80 ? 4.656 3.002 -10.567 1.00 90.75 80 LEU A CA 1
ATOM 620 C C . LEU A 1 80 ? 4.149 2.123 -9.419 1.00 90.75 80 LEU A C 1
ATOM 622 O O . LEU A 1 80 ? 3.032 2.333 -8.951 1.00 90.75 80 LEU A O 1
ATOM 626 N N . SER A 1 81 ? 4.953 1.177 -8.922 1.00 91.94 81 SER A N 1
ATOM 627 C CA . SER A 1 81 ? 4.590 0.397 -7.725 1.00 91.94 81 SER A CA 1
ATOM 628 C C . SER A 1 81 ? 4.399 1.324 -6.518 1.00 91.94 81 SER A C 1
ATOM 630 O O . SER A 1 81 ? 3.385 1.235 -5.825 1.00 91.94 81 SER A O 1
ATOM 632 N N . CYS A 1 82 ? 5.302 2.300 -6.345 1.00 90.81 82 CYS A N 1
ATOM 633 C CA . CYS A 1 82 ? 5.185 3.349 -5.331 1.00 90.81 82 CYS A CA 1
ATOM 634 C C . CYS A 1 82 ? 3.893 4.166 -5.484 1.00 90.81 82 CYS A C 1
ATOM 636 O O . CYS A 1 82 ? 3.210 4.446 -4.497 1.00 90.81 82 CYS A O 1
ATOM 638 N N . GLU A 1 83 ? 3.526 4.543 -6.711 1.00 90.69 83 GLU A N 1
ATOM 639 C CA . GLU A 1 83 ? 2.296 5.294 -6.979 1.00 90.69 83 GLU A CA 1
ATOM 640 C C . GLU A 1 83 ? 1.031 4.483 -6.660 1.00 90.69 83 GLU A C 1
ATOM 642 O O . GLU A 1 83 ? 0.116 5.016 -6.017 1.00 90.69 83 GLU A O 1
ATOM 647 N N . CYS A 1 84 ? 0.994 3.195 -7.027 1.00 92.44 84 CYS A N 1
ATOM 648 C CA . CYS A 1 84 ? -0.095 2.289 -6.650 1.00 92.44 84 CYS A CA 1
ATOM 649 C C . CYS A 1 84 ? -0.251 2.228 -5.121 1.00 92.44 84 CYS A C 1
ATOM 651 O O . CYS A 1 84 ? -1.350 2.424 -4.589 1.00 92.44 84 CYS A O 1
ATOM 653 N N . ASP A 1 85 ? 0.851 2.008 -4.406 1.00 92.69 85 ASP A N 1
ATOM 654 C CA . ASP A 1 85 ? 0.867 1.843 -2.951 1.00 92.69 85 ASP A CA 1
ATOM 655 C C . ASP A 1 85 ? 0.505 3.135 -2.214 1.00 92.69 85 ASP A C 1
ATOM 657 O O . ASP A 1 85 ? -0.291 3.128 -1.267 1.00 92.69 85 ASP A O 1
ATOM 661 N N . ARG A 1 86 ? 0.982 4.279 -2.712 1.00 90.56 86 ARG A N 1
ATOM 662 C CA . ARG A 1 86 ? 0.607 5.601 -2.202 1.00 90.56 86 ARG A CA 1
ATOM 663 C C . ARG A 1 86 ? -0.879 5.876 -2.370 1.00 90.56 86 ARG A C 1
ATOM 665 O O . ARG A 1 86 ? -1.510 6.404 -1.451 1.00 90.56 86 ARG A O 1
ATOM 672 N N . SER A 1 87 ? -1.443 5.532 -3.527 1.00 91.00 87 SER A N 1
ATOM 673 C CA . SER A 1 87 ? -2.877 5.673 -3.784 1.00 91.00 87 SER A CA 1
ATOM 674 C C . SER A 1 87 ? -3.700 4.851 -2.787 1.00 91.00 87 SER A C 1
ATOM 676 O O . SER A 1 87 ? -4.637 5.375 -2.174 1.00 91.00 87 SER A O 1
ATOM 678 N N . LEU A 1 88 ? -3.289 3.604 -2.523 1.00 92.50 88 LEU A N 1
ATOM 679 C CA . LEU A 1 88 ? -3.915 2.756 -1.507 1.00 92.50 88 LEU A CA 1
ATOM 680 C C . LEU A 1 88 ? -3.822 3.373 -0.107 1.00 92.50 88 LEU A C 1
ATOM 682 O O . LEU A 1 88 ? -4.842 3.508 0.570 1.00 92.50 88 LEU A O 1
ATOM 686 N N . ALA A 1 89 ? -2.633 3.793 0.327 1.00 92.31 89 ALA A N 1
ATOM 687 C CA . ALA A 1 89 ? -2.441 4.387 1.647 1.00 92.31 89 ALA A CA 1
ATOM 688 C C . ALA A 1 89 ? -3.306 5.648 1.839 1.00 92.31 89 ALA A C 1
ATOM 690 O O . ALA A 1 89 ? -3.969 5.804 2.869 1.00 92.31 89 ALA A O 1
ATOM 691 N N . LEU A 1 90 ? -3.377 6.521 0.828 1.00 87.19 90 LEU A N 1
ATOM 692 C CA . LEU A 1 90 ? -4.230 7.713 0.850 1.00 87.19 90 LEU A CA 1
ATOM 693 C C . LEU A 1 90 ? -5.723 7.366 0.885 1.00 87.19 90 LEU A C 1
ATOM 695 O O . LEU A 1 90 ? -6.479 8.023 1.608 1.00 87.19 90 LEU A O 1
ATOM 699 N N . CYS A 1 91 ? -6.145 6.341 0.142 1.00 85.75 91 CYS A N 1
ATOM 700 C CA . CYS A 1 91 ? -7.510 5.823 0.192 1.00 85.75 91 CYS A CA 1
ATOM 701 C C . CYS A 1 91 ? -7.860 5.350 1.610 1.00 85.75 91 CYS A C 1
ATOM 703 O O . CYS A 1 91 ? -8.862 5.784 2.186 1.00 85.75 91 CYS A O 1
ATOM 705 N N . LEU A 1 92 ? -6.995 4.530 2.214 1.00 90.31 92 LEU A N 1
ATOM 706 C CA . LEU A 1 92 ? -7.184 4.033 3.575 1.00 90.31 92 LEU A CA 1
ATOM 707 C C . LEU A 1 92 ? -7.226 5.182 4.592 1.00 90.31 92 LEU A C 1
ATOM 709 O O . LEU A 1 92 ? -8.140 5.211 5.418 1.00 90.31 92 LEU A O 1
ATOM 713 N N . ARG A 1 93 ? -6.336 6.181 4.476 1.00 90.69 93 ARG A N 1
ATOM 714 C CA . ARG A 1 93 ? -6.333 7.385 5.330 1.00 90.69 93 ARG A CA 1
ATOM 715 C C . ARG A 1 93 ? -7.667 8.119 5.311 1.00 90.69 93 ARG A C 1
ATOM 717 O O . ARG A 1 93 ? -8.214 8.445 6.359 1.00 90.69 93 ARG A O 1
ATOM 724 N N . ARG A 1 94 ? -8.194 8.386 4.113 1.00 85.69 94 ARG A N 1
ATOM 725 C CA . ARG A 1 94 ? -9.469 9.102 3.935 1.00 85.69 94 ARG A CA 1
ATOM 726 C C . ARG A 1 94 ? -10.646 8.305 4.497 1.00 85.69 94 ARG A C 1
ATOM 728 O O . ARG A 1 94 ? -11.609 8.891 4.975 1.00 85.69 94 ARG A O 1
ATOM 735 N N . SER A 1 95 ? -10.548 6.977 4.488 1.00 86.00 95 SER A N 1
ATOM 736 C CA . SER A 1 95 ? -11.602 6.083 4.973 1.00 86.00 95 SER A CA 1
ATOM 737 C C . SER A 1 95 ? -11.608 5.846 6.490 1.00 86.00 95 SER A C 1
ATOM 739 O O . SER A 1 95 ? -12.524 5.180 6.978 1.00 86.00 95 SER A O 1
ATOM 741 N N . LEU A 1 96 ? -10.646 6.393 7.253 1.00 90.00 96 LEU A N 1
ATOM 742 C CA . LEU A 1 96 ? -10.479 6.110 8.689 1.00 90.00 96 LEU A CA 1
ATOM 743 C C . LEU A 1 96 ? -11.752 6.347 9.515 1.00 90.00 96 LEU A C 1
ATOM 745 O O . LEU A 1 96 ? -12.096 5.511 10.350 1.00 90.00 96 LEU A O 1
ATOM 749 N N . GLY A 1 97 ? -12.490 7.430 9.244 1.00 91.00 97 GLY A N 1
ATOM 750 C CA . GLY A 1 97 ? -13.751 7.741 9.934 1.00 91.00 97 GLY A CA 1
ATOM 751 C C . GLY A 1 97 ? -14.901 6.779 9.608 1.00 91.00 97 GLY A C 1
ATOM 752 O O . GLY A 1 97 ? -15.869 6.681 10.354 1.00 91.00 97 GLY A O 1
ATOM 753 N N . THR A 1 98 ? -14.784 6.029 8.513 1.00 89.81 98 THR A N 1
ATOM 754 C CA . THR A 1 98 ? -15.777 5.044 8.052 1.00 89.81 98 THR A CA 1
ATOM 755 C C . THR A 1 98 ? -15.311 3.601 8.229 1.00 89.81 98 THR A C 1
ATOM 757 O O . THR A 1 98 ? -15.969 2.675 7.748 1.00 89.81 98 THR A O 1
ATOM 760 N N . TYR A 1 99 ? -14.183 3.388 8.913 1.00 90.62 99 TYR A N 1
ATOM 761 C CA . TYR A 1 99 ? -13.634 2.060 9.137 1.00 90.62 99 TYR A CA 1
ATOM 762 C C . TYR A 1 99 ? -14.636 1.179 9.896 1.00 90.62 99 TYR A C 1
ATOM 764 O O . TYR A 1 99 ? -15.092 1.535 10.983 1.00 90.62 99 TYR A O 1
ATOM 772 N N . ARG A 1 100 ? -14.948 -0.011 9.368 1.00 91.50 100 ARG A N 1
ATOM 773 C CA . ARG A 1 100 ? -15.819 -0.989 10.038 1.00 91.50 100 ARG A CA 1
ATOM 774 C C . ARG A 1 100 ? -15.092 -2.313 10.187 1.00 91.50 100 ARG A C 1
ATOM 776 O O . ARG A 1 100 ? -14.726 -2.939 9.198 1.00 91.50 100 ARG A O 1
ATOM 783 N N . ALA A 1 101 ? -14.966 -2.792 11.424 1.00 91.81 101 ALA A N 1
ATOM 784 C CA . ALA A 1 101 ? -14.269 -4.042 11.735 1.00 91.81 101 ALA A CA 1
ATOM 785 C C . ALA A 1 101 ? -14.820 -5.265 10.978 1.00 91.81 101 ALA A C 1
ATOM 787 O O . ALA A 1 101 ? -14.053 -6.186 10.715 1.00 91.81 101 ALA A O 1
ATOM 788 N 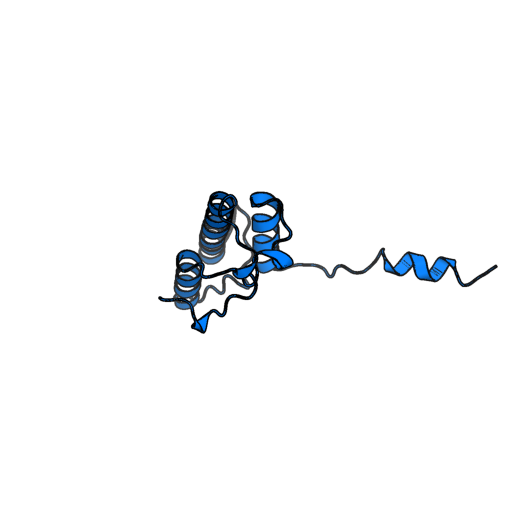N . ARG A 1 102 ? -16.104 -5.240 10.585 1.00 90.38 102 ARG A N 1
ATOM 789 C CA . ARG A 1 102 ? -16.768 -6.278 9.776 1.00 90.38 102 ARG A CA 1
ATOM 790 C C . ARG A 1 102 ? -16.162 -6.489 8.385 1.00 90.38 102 ARG A C 1
ATOM 792 O O . ARG A 1 102 ? -16.439 -7.500 7.763 1.00 90.38 102 ARG A O 1
ATOM 799 N N . TYR A 1 103 ? -15.407 -5.515 7.874 1.00 89.00 103 TYR A N 1
ATOM 800 C CA . TYR A 1 103 ? -14.742 -5.626 6.576 1.00 89.00 103 TYR A CA 1
ATOM 801 C C . TYR A 1 103 ? -13.330 -6.204 6.679 1.00 89.00 103 TYR A C 1
ATOM 803 O O . TYR A 1 103 ? -12.700 -6.416 5.648 1.00 89.00 103 TYR A O 1
ATOM 811 N N . ARG A 1 104 ? -12.825 -6.485 7.889 1.00 91.19 104 ARG A N 1
ATOM 812 C CA . ARG A 1 104 ? -11.628 -7.319 8.036 1.00 91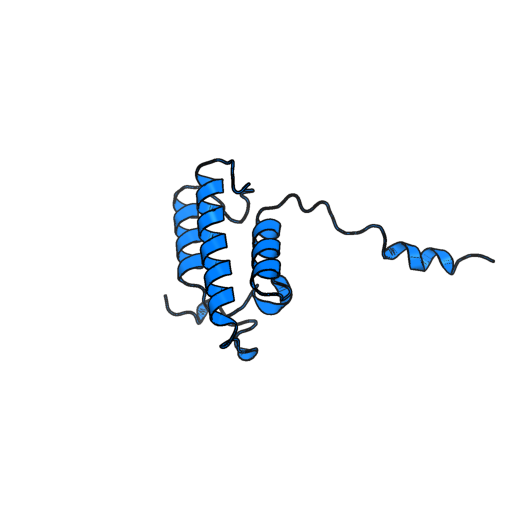.19 104 ARG A CA 1
ATOM 813 C C . ARG A 1 104 ? -11.961 -8.740 7.595 1.00 91.19 104 ARG A C 1
ATOM 815 O O . ARG A 1 104 ? -13.004 -9.260 7.975 1.00 91.19 104 ARG A O 1
ATOM 822 N N . PHE A 1 105 ? -11.060 -9.344 6.830 1.00 90.50 105 PHE A N 1
ATOM 823 C CA . PHE A 1 105 ? -11.251 -10.654 6.203 1.00 90.50 105 PHE A CA 1
ATOM 824 C C . PHE A 1 105 ? -12.425 -10.687 5.214 1.00 90.50 105 PHE A C 1
ATOM 826 O O . PHE A 1 105 ? -13.036 -11.733 5.009 1.00 90.50 105 PHE A O 1
ATOM 833 N N . TYR A 1 106 ? -12.742 -9.546 4.587 1.00 84.50 106 TYR A N 1
ATOM 834 C CA . TYR A 1 106 ? -13.772 -9.503 3.552 1.00 84.50 106 TYR A CA 1
ATOM 835 C C . TYR A 1 106 ? -13.316 -10.336 2.338 1.00 84.50 106 TYR A C 1
ATOM 837 O O . TYR A 1 106 ? -12.234 -10.071 1.801 1.00 84.50 106 TYR A O 1
ATOM 845 N N . PRO A 1 107 ? -14.092 -11.338 1.887 1.00 88.00 107 PRO A N 1
ATOM 846 C CA . PRO A 1 107 ? -13.655 -12.217 0.810 1.00 88.00 107 PRO A CA 1
ATOM 847 C C . PRO A 1 107 ? -13.518 -11.470 -0.520 1.00 88.00 107 PRO A C 1
ATOM 849 O O . PRO A 1 107 ? -14.466 -10.841 -0.986 1.00 88.00 107 PRO A O 1
ATOM 852 N N . LYS A 1 108 ? -12.355 -11.582 -1.174 1.00 80.75 108 LYS A N 1
ATOM 853 C CA . LYS A 1 108 ? -12.090 -10.892 -2.450 1.00 80.75 108 LYS A CA 1
ATOM 854 C C . LYS A 1 108 ? -13.012 -11.338 -3.588 1.00 80.75 108 LYS A C 1
ATOM 856 O O . LYS A 1 108 ? -13.411 -10.507 -4.387 1.00 80.75 108 LYS A O 1
ATOM 861 N N . HIS A 1 109 ? -13.441 -12.602 -3.613 1.00 86.00 109 HIS A N 1
ATOM 862 C CA . HIS A 1 109 ? -14.429 -13.083 -4.592 1.00 86.00 109 HIS A CA 1
ATOM 863 C C . HIS A 1 109 ? -15.814 -12.422 -4.437 1.00 86.00 109 HIS A C 1
ATOM 865 O O . HIS A 1 109 ? -16.633 -12.500 -5.343 1.00 86.00 109 HIS A O 1
ATOM 871 N N . ALA A 1 110 ? -16.087 -11.787 -3.290 1.00 87.25 110 ALA A N 1
ATOM 872 C CA . ALA A 1 110 ? -17.310 -11.031 -3.036 1.00 87.25 110 ALA A CA 1
ATOM 873 C C . ALA A 1 110 ? -17.155 -9.533 -3.371 1.00 87.25 110 ALA A C 1
ATOM 875 O O . ALA A 1 110 ? -18.060 -8.734 -3.102 1.00 87.25 110 ALA A O 1
ATOM 876 N N . CYS A 1 111 ? -16.004 -9.125 -3.913 1.00 82.50 111 CYS A N 1
ATOM 877 C CA . CYS A 1 111 ? -15.810 -7.800 -4.480 1.00 82.50 111 CYS A CA 1
ATOM 878 C C . CYS A 1 111 ? -16.479 -7.731 -5.853 1.00 82.50 111 CYS A C 1
ATOM 880 O O . CYS A 1 111 ? -16.257 -8.584 -6.707 1.00 82.50 111 CYS A O 1
ATOM 882 N N . ARG A 1 112 ? -17.304 -6.702 -6.073 1.00 78.25 112 ARG A N 1
ATOM 883 C CA . ARG A 1 112 ? -17.754 -6.356 -7.426 1.00 78.25 112 ARG A CA 1
ATOM 884 C C . ARG A 1 112 ? -16.579 -5.699 -8.148 1.00 78.25 112 ARG A C 1
ATOM 886 O O . ARG A 1 112 ? -15.932 -4.853 -7.534 1.00 78.25 112 ARG A O 1
ATOM 893 N N . HIS A 1 113 ? -16.297 -6.107 -9.377 1.00 63.56 113 HIS A N 1
ATOM 894 C CA . HIS A 1 113 ? -15.307 -5.490 -10.261 1.00 63.56 113 HIS A CA 1
ATOM 895 C C . HIS A 1 113 ? -16.026 -4.724 -11.364 1.00 63.56 113 HIS A C 1
ATOM 897 O O . HIS A 1 113 ? -17.109 -5.201 -11.777 1.00 63.56 113 HIS A O 1
#

Sequence (113 aa):
MNSLLALAALFAGGMVAVHGNLGDLQRMITETTGRPAVLHYAFYGCCQQHDACYDGLLRHRCDAKREHYRYDQGSWCAQLSCECDRSLALCLRRSLGTYRARYRFYPKHACRH

pLDDT: mean 80.46, std 17.18, range [35.12, 95.25]

Secondary structure (DSSP, 8-state):
--SSTTSGGGGSS------SHHHHHHHHHHHHHTS-HHHHTTTBS--HHHHHHHHHHHHTT--TTT---BTTB--HHHHHHHHHHHHHHHHHHHTGGG--GGGBT--GGGS--

Radius of gyration: 17.72 Å; chains: 1; bounding box: 40×31×58 Å

Foldseek 3Di:
DDDPVVVVCVVPDDDDDPPFLVVVLQVLLCVLQVHRCVQQPVQFADPPQLVVLCVVLVVVVQRLRGDDEDCVDDDPSRNSSVVSSNVVSVVNNVCNVVRDSVRRNPDHVPDDD